Protein AF-A0A1Q7PKG9-F1 (afdb_monomer)

Mean predicted aligned error: 2.94 Å

Radius of gyration: 10.37 Å; Cα contacts (8 Å, |Δi|>4): 137; chains: 1; bounding box: 29×20×25 Å

Structure (mmCIF, N/CA/C/O backbone):
data_AF-A0A1Q7PKG9-F1
#
_entry.id   AF-A0A1Q7PKG9-F1
#
loop_
_atom_site.group_PDB
_atom_site.id
_atom_site.type_symbol
_atom_site.label_atom_id
_atom_site.label_alt_id
_atom_site.label_comp_id
_atom_site.label_asym_id
_atom_site.label_entity_id
_atom_site.label_seq_id
_atom_site.pdbx_PDB_ins_code
_atom_site.Cartn_x
_atom_site.Cartn_y
_atom_site.Cartn_z
_atom_site.occupancy
_atom_site.B_iso_or_equiv
_atom_site.auth_seq_id
_atom_site.auth_comp_id
_atom_site.auth_asym_id
_atom_site.auth_atom_id
_atom_site.pdbx_PDB_model_num
ATOM 1 N N . MET A 1 1 ? -10.576 -2.741 0.400 1.00 87.25 1 MET A N 1
ATOM 2 C CA . MET A 1 1 ? -9.642 -1.848 -0.334 1.00 87.25 1 MET A CA 1
ATOM 3 C C . MET A 1 1 ? -8.728 -2.776 -1.088 1.00 87.25 1 MET A C 1
ATOM 5 O O . MET A 1 1 ? -8.242 -3.698 -0.458 1.00 87.25 1 MET A O 1
ATOM 9 N N . ALA A 1 2 ? -8.480 -2.535 -2.370 1.00 94.44 2 ALA A N 1
ATOM 10 C CA . ALA A 1 2 ? -7.669 -3.442 -3.179 1.00 94.44 2 ALA A CA 1
ATOM 11 C C . ALA A 1 2 ? -6.420 -2.740 -3.712 1.00 94.44 2 ALA A C 1
ATOM 13 O O . ALA A 1 2 ? -6.480 -1.568 -4.079 1.00 94.44 2 ALA A O 1
ATOM 14 N N . VAL A 1 3 ? -5.305 -3.464 -3.799 1.00 95.50 3 VAL A N 1
ATOM 15 C CA . VAL A 1 3 ? -4.134 -3.049 -4.584 1.00 95.50 3 VAL A CA 1
ATOM 16 C C . VAL A 1 3 ? -4.243 -3.748 -5.934 1.00 95.50 3 VAL A C 1
ATOM 18 O O . VAL A 1 3 ? -4.203 -4.975 -5.991 1.00 95.50 3 VAL A O 1
ATOM 21 N N . THR A 1 4 ? -4.398 -2.986 -7.015 1.00 95.94 4 THR A N 1
ATOM 22 C CA . THR A 1 4 ? -4.618 -3.513 -8.376 1.00 95.94 4 THR A CA 1
ATOM 23 C C . THR A 1 4 ? -3.381 -3.412 -9.263 1.00 95.94 4 THR A C 1
ATOM 25 O O . THR A 1 4 ? -3.288 -4.106 -10.272 1.00 95.94 4 THR A O 1
ATOM 28 N N . GLY A 1 5 ? -2.390 -2.612 -8.868 1.00 95.81 5 GLY A N 1
ATOM 29 C CA . GLY A 1 5 ? -1.108 -2.528 -9.556 1.00 95.81 5 GLY A CA 1
ATOM 30 C C . GLY A 1 5 ? 0.003 -2.041 -8.639 1.00 95.81 5 GLY A C 1
ATOM 31 O O . GLY A 1 5 ? -0.231 -1.251 -7.731 1.00 95.81 5 GLY A O 1
ATOM 32 N N . ILE A 1 6 ? 1.225 -2.501 -8.891 1.00 95.88 6 ILE A N 1
ATOM 33 C CA . ILE A 1 6 ? 2.444 -1.937 -8.308 1.00 95.88 6 ILE A CA 1
ATOM 34 C C . ILE A 1 6 ? 3.422 -1.728 -9.455 1.00 95.88 6 ILE A C 1
ATOM 36 O O . ILE A 1 6 ? 3.698 -2.659 -10.211 1.00 95.88 6 ILE A O 1
ATOM 40 N N . VAL A 1 7 ? 3.930 -0.507 -9.589 1.00 92.88 7 VAL A N 1
ATOM 41 C CA . VAL A 1 7 ? 4.879 -0.129 -10.637 1.00 92.88 7 VAL A CA 1
ATOM 42 C C . VAL A 1 7 ? 6.104 0.475 -9.974 1.00 92.88 7 VAL A C 1
ATOM 44 O O . VAL A 1 7 ? 5.991 1.429 -9.210 1.00 92.88 7 VAL A O 1
ATOM 47 N N . GLY A 1 8 ? 7.285 -0.050 -10.285 1.00 82.50 8 GLY A N 1
ATOM 48 C CA . GLY A 1 8 ? 8.537 0.620 -9.953 1.00 82.50 8 GLY A CA 1
ATOM 49 C C . GLY A 1 8 ? 9.657 -0.294 -9.475 1.00 82.50 8 GLY A C 1
ATOM 50 O O . GLY A 1 8 ? 9.432 -1.379 -8.940 1.00 82.50 8 GLY A O 1
ATOM 51 N N . ASN A 1 9 ? 10.877 0.206 -9.680 1.00 72.81 9 ASN A N 1
ATOM 52 C CA . ASN A 1 9 ? 12.127 -0.374 -9.200 1.00 72.81 9 ASN A CA 1
ATOM 53 C C . ASN A 1 9 ? 12.666 0.481 -8.033 1.00 72.81 9 ASN A C 1
ATOM 55 O O . ASN A 1 9 ? 12.384 0.195 -6.876 1.00 72.81 9 ASN A O 1
ATOM 59 N N . SER A 1 10 ? 13.326 1.609 -8.324 1.00 74.38 10 SER A N 1
ATOM 60 C CA . SER A 1 10 ? 13.923 2.516 -7.323 1.00 74.38 10 SER A CA 1
ATOM 61 C C . SER A 1 10 ? 12.939 3.479 -6.639 1.00 74.38 10 SER A C 1
ATOM 63 O O . SER A 1 10 ? 13.202 3.931 -5.526 1.00 74.38 10 SER A O 1
ATOM 65 N N . LYS A 1 11 ? 11.800 3.785 -7.272 1.00 83.88 11 LYS A N 1
ATOM 66 C CA . LYS A 1 11 ? 10.644 4.443 -6.644 1.00 83.88 11 LYS A CA 1
ATOM 67 C C . LYS A 1 11 ? 9.390 3.676 -7.032 1.00 83.88 11 LYS A C 1
ATOM 69 O O . LYS A 1 11 ? 9.119 3.527 -8.221 1.00 83.88 11 LYS A O 1
ATOM 74 N N . ALA A 1 12 ? 8.671 3.169 -6.038 1.00 92.38 12 ALA A N 1
ATOM 75 C CA . ALA A 1 12 ? 7.464 2.388 -6.252 1.00 92.38 12 ALA A CA 1
ATOM 76 C C . ALA A 1 12 ? 6.213 3.265 -6.108 1.00 92.38 12 ALA A C 1
ATOM 78 O O . ALA A 1 12 ? 6.121 4.072 -5.181 1.00 92.38 12 ALA A O 1
ATOM 79 N N . VAL A 1 13 ? 5.260 3.067 -7.016 1.00 96.44 13 VAL A N 1
ATOM 80 C CA . VAL A 1 13 ? 3.882 3.562 -6.938 1.00 96.44 13 VAL A CA 1
ATOM 81 C C . VAL A 1 13 ? 2.925 2.375 -6.896 1.00 96.44 13 VAL A C 1
ATOM 83 O O . VAL A 1 13 ? 3.234 1.299 -7.420 1.00 96.44 13 VAL A O 1
ATOM 86 N N . ALA A 1 14 ? 1.758 2.564 -6.294 1.00 97.12 14 ALA A N 1
ATOM 87 C CA . ALA A 1 14 ? 0.697 1.567 -6.260 1.00 97.12 14 ALA A CA 1
ATOM 88 C C . ALA A 1 14 ? -0.588 2.150 -6.843 1.00 97.12 14 ALA A C 1
ATOM 90 O O . ALA A 1 14 ? -0.912 3.310 -6.607 1.00 97.12 14 ALA A O 1
ATOM 91 N N . VAL A 1 15 ? -1.318 1.330 -7.592 1.00 96.50 15 VAL A N 1
ATOM 92 C CA . VAL A 1 15 ? -2.686 1.605 -8.026 1.00 96.50 15 VAL A CA 1
ATOM 93 C C . VAL A 1 15 ? -3.608 0.911 -7.034 1.00 96.50 15 VAL A C 1
ATOM 95 O O . VAL A 1 15 ? -3.499 -0.303 -6.834 1.00 96.50 15 VAL A O 1
ATOM 98 N N . VAL A 1 16 ? -4.471 1.677 -6.376 1.00 95.81 16 VAL A N 1
ATOM 99 C CA . VAL A 1 16 ? -5.329 1.196 -5.289 1.00 95.81 16 VAL A CA 1
ATOM 100 C C . VAL A 1 16 ? -6.781 1.585 -5.527 1.00 95.81 16 VAL A C 1
ATOM 102 O O . VAL A 1 16 ? -7.062 2.642 -6.083 1.00 95.81 16 VAL A O 1
ATOM 105 N N . VAL A 1 17 ? -7.713 0.739 -5.089 1.00 95.06 17 VAL A N 1
ATOM 106 C CA . VAL A 1 17 ? -9.150 1.031 -5.091 1.00 95.06 17 VAL A CA 1
ATOM 107 C C . VAL A 1 17 ? -9.617 1.263 -3.658 1.00 95.06 17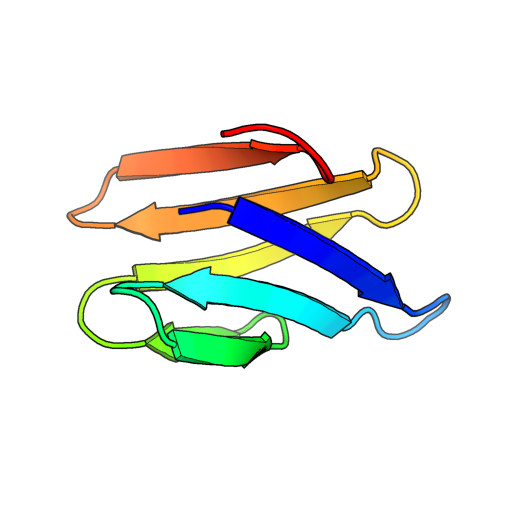 VAL A C 1
ATOM 109 O O . VAL A 1 17 ? -9.636 0.339 -2.834 1.00 95.06 17 VAL A O 1
ATOM 112 N N . ILE A 1 18 ? -10.012 2.503 -3.365 1.00 90.44 18 ILE A N 1
ATOM 113 C CA . ILE A 1 18 ? -10.469 2.968 -2.049 1.00 90.44 18 ILE A CA 1
ATOM 114 C C . IL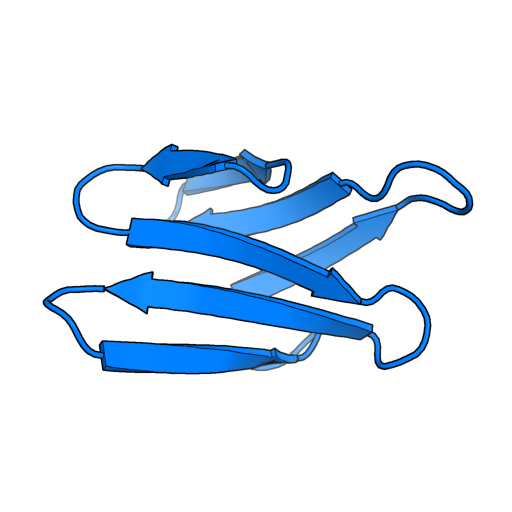E A 1 18 ? -11.834 3.632 -2.227 1.00 90.44 18 ILE A C 1
ATOM 116 O O . ILE A 1 18 ? -11.993 4.534 -3.044 1.00 90.44 18 ILE A O 1
ATOM 120 N N . GLY A 1 19 ? -12.848 3.166 -1.492 1.00 88.25 19 GLY A N 1
ATOM 121 C CA . GLY A 1 19 ? -14.205 3.722 -1.590 1.00 88.25 19 GLY A CA 1
ATOM 122 C C . GLY A 1 19 ? -14.794 3.687 -3.010 1.00 88.25 19 GLY A C 1
ATOM 123 O O . GLY A 1 19 ? -15.539 4.587 -3.385 1.00 88.25 19 GLY A O 1
ATOM 124 N N . GLY A 1 20 ? -14.412 2.696 -3.825 1.00 91.62 20 GLY A N 1
ATOM 125 C CA . GLY A 1 20 ? -14.836 2.570 -5.225 1.00 91.62 20 GLY A CA 1
ATOM 126 C C . GLY A 1 20 ? -14.109 3.488 -6.217 1.00 91.62 20 GLY A C 1
ATOM 127 O O . GLY A 1 20 ? -14.408 3.439 -7.407 1.00 91.62 20 GLY A O 1
ATOM 128 N N . ARG A 1 21 ? -13.148 4.304 -5.768 1.00 92.88 21 ARG A N 1
ATOM 129 C CA . ARG A 1 21 ? -12.314 5.154 -6.630 1.00 92.88 21 ARG A CA 1
ATOM 130 C C . ARG A 1 21 ? -10.927 4.557 -6.798 1.00 92.88 21 ARG A C 1
ATOM 132 O O . ARG A 1 21 ? -10.384 3.984 -5.857 1.00 92.88 21 ARG A O 1
ATOM 139 N N . THR A 1 22 ? -10.379 4.690 -8.002 1.00 95.06 22 THR A N 1
ATOM 140 C CA . THR A 1 22 ? -8.999 4.294 -8.298 1.00 95.06 22 THR A CA 1
ATOM 141 C C . THR A 1 22 ? -8.071 5.469 -8.031 1.00 95.06 22 THR A C 1
ATOM 143 O O . THR A 1 22 ? -8.288 6.547 -8.574 1.00 95.06 22 THR A O 1
ATOM 146 N N . GLU A 1 23 ? -7.033 5.236 -7.237 1.00 95.81 23 GLU A N 1
ATOM 147 C CA . GLU A 1 23 ? -6.014 6.212 -6.856 1.00 95.81 23 GLU A CA 1
ATOM 148 C C . GLU A 1 23 ? -4.621 5.661 -7.194 1.00 95.81 23 GLU A C 1
ATOM 150 O O . GLU A 1 23 ? -4.384 4.451 -7.121 1.00 95.81 23 GLU A O 1
ATOM 155 N N . ILE A 1 24 ? -3.686 6.544 -7.549 1.00 96.12 24 ILE A N 1
ATOM 156 C CA . ILE A 1 24 ? -2.266 6.205 -7.710 1.00 96.12 24 ILE A CA 1
ATOM 157 C C . ILE A 1 24 ? -1.510 6.848 -6.556 1.00 96.12 24 ILE A C 1
ATOM 159 O O . ILE A 1 24 ? -1.585 8.059 -6.375 1.00 96.12 24 ILE A O 1
ATOM 163 N N . VAL A 1 25 ? -0.785 6.037 -5.790 1.00 96.75 25 VAL A N 1
ATOM 164 C CA . VAL A 1 25 ? -0.201 6.454 -4.512 1.00 96.75 25 VAL A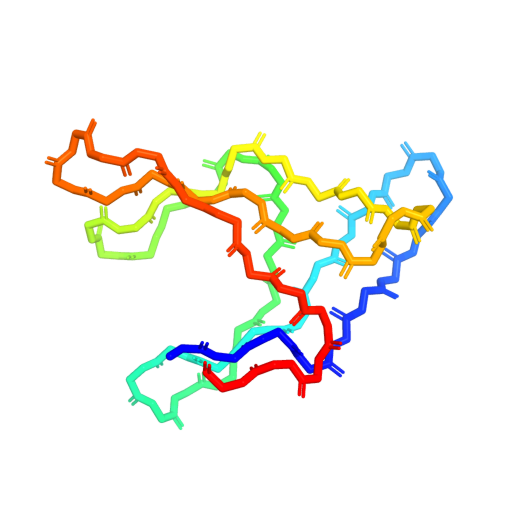 CA 1
ATOM 165 C C . VAL A 1 25 ? 1.278 6.114 -4.396 1.00 96.75 25 VAL A C 1
ATOM 167 O O . VAL A 1 25 ? 1.779 5.158 -4.994 1.00 96.75 25 VAL A O 1
ATOM 170 N N . THR A 1 26 ? 1.962 6.882 -3.561 1.00 96.94 26 THR A N 1
ATOM 171 C CA . THR A 1 26 ? 3.365 6.766 -3.168 1.00 96.94 26 THR A CA 1
ATOM 172 C C . THR A 1 26 ? 3.495 6.684 -1.641 1.00 96.94 26 THR A C 1
ATOM 174 O O . THR A 1 26 ? 2.579 7.076 -0.914 1.00 96.94 26 THR A O 1
AT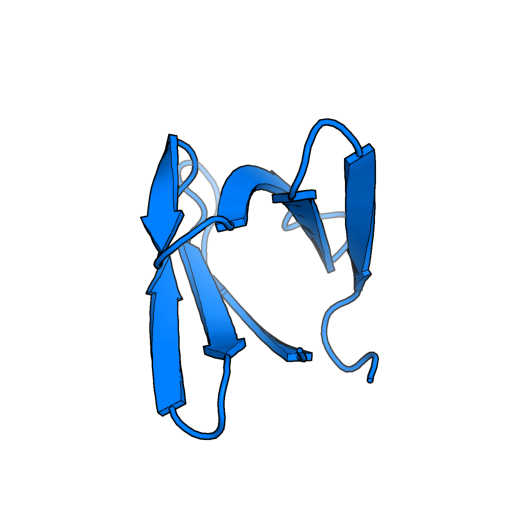OM 177 N N . PRO A 1 27 ? 4.618 6.169 -1.100 1.00 96.38 27 PRO A N 1
ATOM 178 C CA . PRO A 1 27 ? 4.853 6.193 0.341 1.00 96.38 27 PRO A CA 1
ATOM 179 C C . PRO A 1 27 ? 4.820 7.625 0.890 1.00 96.38 27 PRO A C 1
ATOM 181 O O . PRO A 1 27 ? 5.545 8.494 0.413 1.00 96.38 27 PRO A O 1
ATOM 184 N N . GLY A 1 28 ? 4.010 7.845 1.925 1.00 97.00 28 GLY A N 1
ATOM 185 C CA . GLY A 1 28 ? 3.768 9.152 2.536 1.00 97.00 28 GLY A CA 1
ATOM 186 C C . GLY A 1 28 ? 2.394 9.742 2.221 1.00 97.00 28 GLY A C 1
ATOM 187 O O . GLY A 1 28 ? 1.901 10.528 3.035 1.00 97.00 28 GLY A O 1
ATOM 188 N N . ASP A 1 29 ? 1.759 9.319 1.122 1.00 97.38 29 ASP A N 1
ATOM 189 C CA . ASP A 1 29 ? 0.438 9.811 0.730 1.00 97.38 29 ASP A CA 1
ATOM 190 C C . ASP A 1 29 ? -0.622 9.488 1.784 1.00 97.38 29 ASP A C 1
ATOM 192 O O . ASP A 1 29 ? -0.589 8.441 2.446 1.00 97.38 29 ASP A O 1
ATOM 196 N N . GLN A 1 30 ? -1.575 10.408 1.929 1.00 96.56 30 GLN A N 1
ATOM 197 C CA . GLN A 1 30 ? -2.708 10.282 2.833 1.00 96.56 30 GLN A CA 1
ATOM 198 C C . GLN A 1 30 ? -4.020 10.476 2.071 1.00 96.56 30 GLN A C 1
ATOM 200 O O . GLN A 1 30 ? -4.216 11.487 1.402 1.00 96.56 30 GLN A O 1
ATOM 205 N N . ILE A 1 31 ? -4.924 9.507 2.208 1.00 93.31 31 ILE A N 1
ATOM 206 C CA . ILE A 1 31 ? -6.245 9.474 1.577 1.00 93.31 31 ILE A CA 1
ATOM 207 C C . ILE A 1 31 ? -7.270 9.283 2.690 1.00 93.31 31 ILE A C 1
ATOM 209 O O . ILE A 1 31 ? -7.437 8.187 3.220 1.00 93.31 31 ILE A O 1
ATOM 213 N N . GLY A 1 32 ? -7.930 10.372 3.085 1.00 91.81 32 GLY A N 1
ATOM 214 C CA . GLY A 1 32 ? -8.778 10.369 4.276 1.00 91.81 32 GLY A CA 1
ATOM 215 C C . GLY A 1 32 ? -7.973 10.029 5.536 1.00 91.81 32 GLY A C 1
ATOM 216 O O . GLY A 1 32 ? -7.014 10.724 5.884 1.00 91.81 32 GLY A O 1
ATOM 217 N N . ASP A 1 33 ? -8.365 8.957 6.222 1.00 93.38 33 ASP A N 1
ATOM 218 C CA . ASP A 1 33 ? -7.715 8.422 7.425 1.00 93.38 33 ASP A CA 1
ATOM 219 C C . ASP A 1 33 ? -6.628 7.371 7.128 1.00 93.38 33 ASP A C 1
ATOM 221 O O . ASP A 1 33 ? -5.965 6.883 8.047 1.00 93.38 33 ASP A O 1
ATOM 225 N N . LEU A 1 34 ? -6.436 7.029 5.853 1.00 95.69 34 LEU A N 1
ATOM 226 C CA . LEU A 1 34 ? -5.486 6.031 5.391 1.00 95.69 34 LEU A CA 1
ATOM 227 C C . LEU A 1 34 ? -4.169 6.695 4.978 1.00 95.69 34 LEU A C 1
ATOM 229 O O . LEU A 1 34 ? -4.157 7.600 4.147 1.00 95.69 34 LEU A O 1
ATOM 233 N N . ARG A 1 35 ? -3.043 6.214 5.506 1.00 97.88 35 ARG A N 1
ATOM 234 C CA . ARG A 1 35 ? -1.695 6.633 5.096 1.00 97.88 35 ARG A CA 1
ATOM 235 C C . ARG A 1 35 ? -0.922 5.473 4.489 1.00 97.88 35 ARG A C 1
ATOM 237 O O . ARG A 1 35 ? -0.854 4.395 5.079 1.00 97.88 35 ARG A O 1
ATOM 244 N N . VAL A 1 36 ? -0.265 5.716 3.361 1.00 97.62 36 VAL A N 1
ATOM 245 C CA . VAL A 1 36 ? 0.644 4.755 2.727 1.00 97.62 36 VAL A CA 1
ATOM 246 C C . VAL A 1 36 ? 1.994 4.809 3.433 1.00 97.62 36 VAL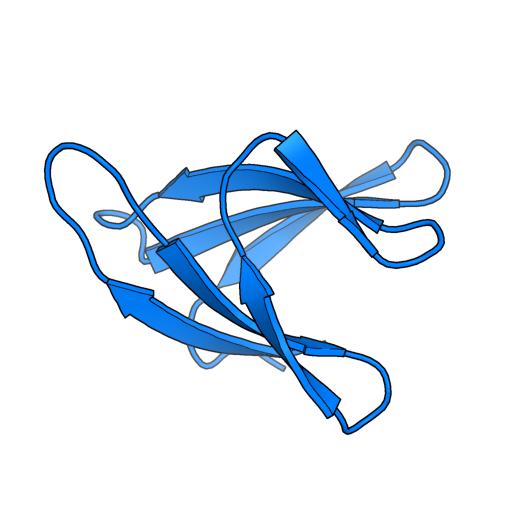 A C 1
ATOM 248 O O . VAL A 1 36 ? 2.668 5.837 3.425 1.00 97.62 36 VAL A O 1
ATOM 251 N N . LEU A 1 37 ? 2.408 3.710 4.060 1.00 97.69 37 LEU A N 1
ATOM 252 C CA . LEU A 1 37 ? 3.689 3.641 4.768 1.00 97.69 37 LEU A CA 1
ATOM 253 C C . LEU A 1 37 ? 4.810 3.091 3.889 1.00 97.69 37 LEU A C 1
ATOM 255 O O . LEU A 1 37 ? 5.943 3.565 3.960 1.00 97.69 37 LEU A O 1
ATOM 259 N N . ARG A 1 38 ? 4.510 2.065 3.091 1.00 96.50 38 ARG A N 1
ATOM 260 C CA . ARG A 1 38 ? 5.495 1.354 2.271 1.00 96.50 38 ARG A CA 1
ATOM 261 C C 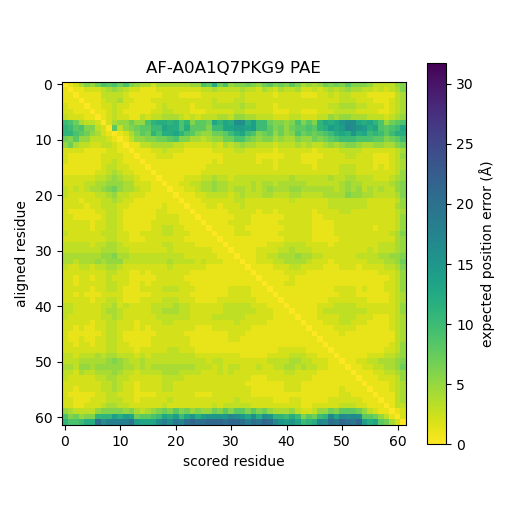. ARG A 1 38 ? 4.811 0.701 1.079 1.00 96.50 38 ARG A C 1
ATOM 263 O O . ARG A 1 38 ? 3.712 0.177 1.212 1.00 96.50 38 ARG A O 1
ATOM 270 N N . ILE A 1 39 ? 5.509 0.676 -0.050 1.00 97.19 39 ILE A N 1
ATOM 271 C CA . ILE A 1 39 ? 5.164 -0.136 -1.217 1.00 97.19 39 ILE A CA 1
ATOM 272 C C . ILE A 1 39 ? 6.349 -1.070 -1.460 1.00 97.19 39 ILE A C 1
ATOM 274 O O . ILE A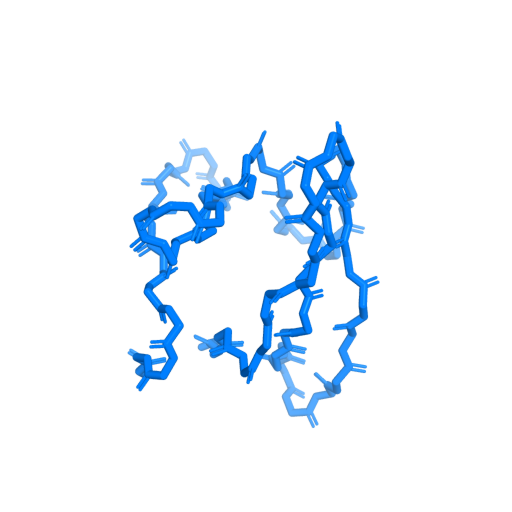 1 39 ? 7.466 -0.605 -1.679 1.00 97.19 39 ILE A O 1
ATOM 278 N N . ASP A 1 40 ? 6.120 -2.376 -1.362 1.00 94.81 40 ASP A N 1
ATOM 279 C CA . ASP A 1 40 ? 7.124 -3.415 -1.579 1.00 94.81 40 ASP A CA 1
ATOM 280 C C . ASP A 1 40 ? 6.817 -4.136 -2.896 1.00 94.81 40 ASP A C 1
ATOM 282 O O . ASP A 1 40 ? 5.919 -4.976 -2.972 1.00 94.81 40 ASP A O 1
ATOM 286 N N . SER A 1 41 ? 7.535 -3.779 -3.964 1.00 92.56 41 SER A N 1
ATOM 287 C CA . SER A 1 41 ? 7.320 -4.359 -5.296 1.00 92.56 41 SER A CA 1
ATOM 288 C C . SER A 1 41 ? 7.771 -5.816 -5.389 1.00 92.56 41 SER A C 1
ATOM 290 O O . SER A 1 41 ? 7.172 -6.584 -6.140 1.00 92.56 41 SER A O 1
ATOM 292 N N . THR A 1 42 ? 8.755 -6.226 -4.585 1.00 91.81 42 THR A N 1
ATOM 293 C CA . THR A 1 42 ? 9.246 -7.609 -4.534 1.00 91.81 42 THR A CA 1
ATOM 294 C C . THR A 1 42 ? 8.217 -8.534 -3.897 1.00 91.81 42 THR A C 1
ATOM 296 O O . THR A 1 42 ? 7.888 -9.580 -4.452 1.00 91.81 42 THR A O 1
ATOM 299 N N . ARG A 1 43 ? 7.675 -8.146 -2.737 1.00 93.69 43 ARG A N 1
ATOM 300 C CA . ARG A 1 43 ? 6.622 -8.908 -2.044 1.00 93.69 43 ARG A CA 1
ATOM 301 C C . ARG A 1 43 ? 5.233 -8.658 -2.615 1.00 93.69 43 ARG A C 1
ATOM 303 O O . ARG A 1 43 ? 4.298 -9.364 -2.256 1.00 93.69 43 ARG A O 1
ATOM 310 N N . ARG A 1 44 ? 5.112 -7.676 -3.511 1.00 94.31 44 ARG A N 1
ATOM 311 C CA . ARG A 1 44 ? 3.860 -7.224 -4.120 1.00 94.31 44 ARG A CA 1
ATOM 312 C C . ARG A 1 44 ? 2.829 -6.836 -3.053 1.00 94.31 44 ARG A C 1
ATOM 314 O O . ARG A 1 44 ? 1.664 -7.209 -3.153 1.00 94.31 44 ARG A O 1
ATOM 321 N N . THR A 1 45 ? 3.260 -6.095 -2.033 1.00 96.50 45 THR A N 1
ATOM 322 C CA . THR A 1 45 ? 2.419 -5.647 -0.912 1.00 96.50 45 THR A CA 1
ATOM 323 C C . THR A 1 45 ? 2.501 -4.138 -0.706 1.00 96.50 45 THR A C 1
ATOM 325 O O . THR A 1 45 ? 3.531 -3.506 -0.954 1.00 96.50 45 THR A O 1
ATOM 328 N N . VAL A 1 46 ? 1.410 -3.551 -0.216 1.00 97.31 46 VAL A N 1
ATOM 329 C CA . VAL A 1 46 ? 1.358 -2.162 0.253 1.00 97.31 46 VAL A CA 1
ATOM 330 C C . VAL A 1 46 ? 0.995 -2.162 1.732 1.00 97.31 46 VAL A C 1
ATOM 332 O O . VAL A 1 46 ? -0.004 -2.763 2.126 1.00 97.31 46 VAL A O 1
ATOM 335 N N . 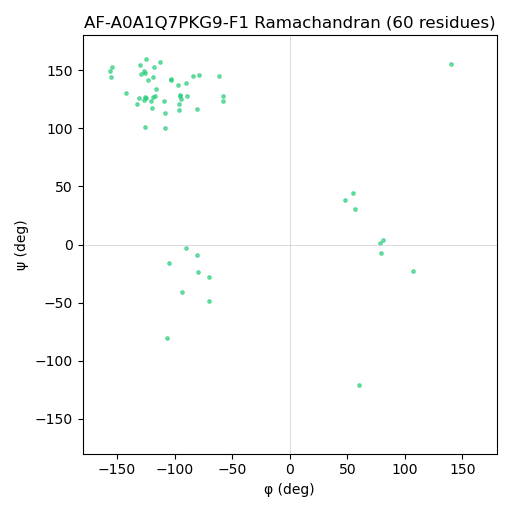THR A 1 47 ? 1.805 -1.491 2.547 1.00 97.75 47 THR A N 1
ATOM 336 C CA . THR A 1 47 ? 1.550 -1.317 3.978 1.00 97.75 47 THR A CA 1
ATOM 337 C C . THR A 1 47 ? 0.830 0.002 4.205 1.00 97.75 47 THR A C 1
ATOM 339 O O . THR A 1 47 ? 1.344 1.070 3.853 1.00 97.75 47 THR A O 1
ATOM 342 N N . PHE A 1 48 ? -0.318 -0.065 4.868 1.00 97.56 48 PHE A N 1
ATOM 343 C CA . PHE A 1 48 ? -1.123 1.090 5.236 1.00 97.56 48 PHE A CA 1
ATOM 344 C C . PHE A 1 48 ? -1.156 1.294 6.750 1.00 97.56 48 PHE A C 1
ATOM 346 O O . PHE A 1 48 ? -0.956 0.366 7.536 1.00 97.56 48 PHE A O 1
ATOM 353 N N . LEU A 1 49 ? -1.429 2.530 7.154 1.00 98.31 49 LEU A N 1
ATOM 354 C CA . LEU A 1 49 ? -1.824 2.910 8.504 1.00 98.31 49 LEU A CA 1
ATOM 355 C C . LEU A 1 49 ? -3.232 3.495 8.446 1.00 98.31 49 LEU A C 1
ATOM 357 O O . LEU A 1 49 ? -3.459 4.438 7.694 1.00 98.31 49 LEU A O 1
ATOM 361 N N . GLN A 1 50 ? -4.142 2.981 9.268 1.00 96.44 50 GLN A N 1
ATOM 362 C CA . GLN A 1 50 ? -5.492 3.521 9.418 1.00 96.44 50 GLN A CA 1
ATOM 363 C C . GLN A 1 50 ? -5.910 3.428 10.884 1.00 96.44 50 GLN A C 1
ATOM 365 O O . GLN A 1 50 ? -5.738 2.378 11.502 1.00 96.44 50 GLN A O 1
ATOM 370 N N . ALA A 1 51 ? -6.410 4.525 11.460 1.00 94.31 51 ALA A N 1
ATOM 371 C CA . ALA A 1 51 ? -6.828 4.589 12.868 1.00 94.31 51 ALA A CA 1
ATOM 372 C C . ALA A 1 51 ? -5.785 4.012 13.861 1.00 94.31 51 ALA A C 1
ATOM 374 O O . ALA A 1 51 ? -6.119 3.309 14.811 1.00 94.31 51 ALA A O 1
ATOM 375 N N . GLY A 1 52 ? -4.493 4.255 13.608 1.00 96.06 52 GLY A N 1
ATOM 376 C CA . GLY A 1 52 ? -3.387 3.743 14.431 1.00 96.06 52 GLY A CA 1
ATOM 377 C C . GLY A 1 52 ? -3.005 2.276 14.183 1.00 96.06 52 GLY A C 1
ATOM 378 O O . GLY A 1 52 ? -1.975 1.828 14.687 1.00 96.06 52 GLY A O 1
ATOM 379 N N . ARG A 1 53 ? -3.763 1.531 13.368 1.00 97.56 53 ARG A N 1
ATOM 380 C CA . ARG A 1 53 ? -3.466 0.138 13.016 1.00 97.56 53 ARG A CA 1
ATOM 381 C C . ARG A 1 53 ? -2.698 0.048 11.704 1.00 97.56 53 ARG A C 1
ATOM 383 O O . ARG A 1 53 ? -3.122 0.595 10.688 1.00 97.56 53 ARG A O 1
ATOM 390 N N . ARG A 1 54 ? -1.583 -0.685 11.720 1.00 98.00 54 ARG A N 1
ATOM 391 C CA . ARG A 1 54 ? -0.832 -1.043 10.509 1.00 98.00 54 ARG A CA 1
ATOM 392 C C . ARG A 1 54 ? -1.335 -2.363 9.941 1.00 98.00 54 ARG A C 1
ATOM 394 O O . ARG A 1 54 ? -1.598 -3.286 10.709 1.00 98.00 54 ARG A O 1
ATOM 401 N N . PHE A 1 55 ? -1.454 -2.448 8.623 1.00 97.25 55 PHE A N 1
ATOM 402 C CA . PHE A 1 55 ? -1.823 -3.680 7.929 1.00 97.25 55 PHE A CA 1
ATOM 403 C C . PHE A 1 55 ? -1.285 -3.684 6.498 1.00 97.25 55 PHE A C 1
ATOM 405 O O . PHE A 1 55 ? -1.100 -2.627 5.891 1.00 97.25 55 PHE A O 1
ATOM 412 N N . ASP A 1 56 ? -1.050 -4.883 5.977 1.00 96.94 56 ASP A N 1
ATOM 413 C CA . ASP A 1 56 ? -0.560 -5.098 4.621 1.00 96.94 56 ASP A CA 1
ATOM 414 C C . ASP A 1 56 ? -1.704 -5.548 3.714 1.00 96.94 56 ASP A C 1
ATOM 416 O O . ASP A 1 56 ? -2.546 -6.352 4.114 1.00 96.94 56 ASP A O 1
ATOM 420 N N . VAL A 1 57 ? -1.705 -5.055 2.478 1.00 96.94 57 VAL A N 1
ATOM 421 C CA . VAL A 1 57 ? -2.586 -5.529 1.407 1.00 96.94 57 VAL A CA 1
ATOM 422 C C . VAL A 1 57 ? -1.720 -6.041 0.268 1.00 96.94 57 VAL A C 1
ATOM 424 O O . VAL A 1 57 ? -0.860 -5.321 -0.247 1.00 96.94 57 VAL A O 1
ATOM 427 N N . ALA A 1 58 ? -1.929 -7.297 -0.113 1.00 96.56 58 ALA A N 1
ATOM 428 C CA . ALA A 1 58 ? -1.258 -7.898 -1.255 1.00 96.56 58 ALA A CA 1
ATOM 429 C C . ALA A 1 58 ? -1.913 -7.452 -2.568 1.00 96.56 58 ALA A C 1
ATOM 431 O O . ALA A 1 58 ? -3.127 -7.270 -2.648 1.00 96.56 58 ALA A O 1
ATOM 432 N N . LEU A 1 59 ? -1.105 -7.306 -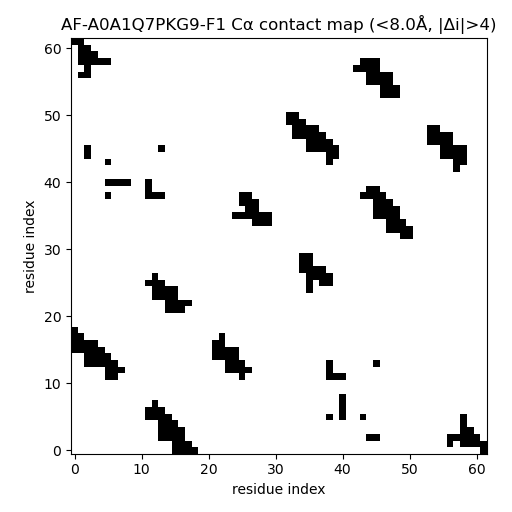3.615 1.00 95.62 59 LEU A N 1
ATOM 433 C CA . LEU A 1 59 ? -1.581 -7.077 -4.974 1.00 95.62 59 LEU A CA 1
ATOM 434 C C . LEU A 1 59 ? -2.510 -8.219 -5.400 1.00 95.62 59 LEU A C 1
ATOM 436 O O . LEU A 1 59 ? -2.107 -9.382 -5.404 1.00 95.62 59 LEU A O 1
ATOM 440 N N . GLY A 1 60 ? -3.734 -7.863 -5.789 1.00 87.69 60 GLY A N 1
ATOM 441 C CA . GLY A 1 60 ? -4.786 -8.808 -6.162 1.00 87.69 60 GLY A CA 1
ATOM 442 C C . GLY A 1 60 ? -5.546 -9.426 -4.983 1.00 87.69 60 GLY A C 1
ATOM 443 O O . GLY A 1 60 ? -6.385 -10.286 -5.225 1.00 87.69 60 GLY A O 1
ATOM 444 N N . GLY A 1 61 ? -5.268 -9.021 -3.739 1.00 72.06 61 GLY A N 1
ATOM 445 C CA . GLY A 1 61 ? -6.091 -9.364 -2.574 1.00 72.06 61 GLY A CA 1
ATOM 446 C C . GLY A 1 61 ? -7.275 -8.405 -2.406 1.00 72.06 61 GLY A C 1
ATOM 447 O O . GLY A 1 61 ? -7.144 -7.213 -2.706 1.00 72.06 61 GLY A O 1
ATOM 448 N N . GLU A 1 62 ? -8.409 -8.931 -1.932 1.00 57.06 62 GLU A N 1
ATOM 449 C CA . GLU A 1 62 ? -9.589 -8.153 -1.504 1.00 57.06 62 GLU A CA 1
ATOM 450 C C . GLU A 1 62 ? -9.520 -7.729 -0.029 1.00 57.06 62 GLU A C 1
ATOM 452 O O . GLU A 1 62 ? -9.048 -8.542 0.801 1.00 57.06 62 GLU A O 1
#

pLDDT: mean 93.13, std 7.32, range [57.06, 98.31]

Solvent-accessible surface area (backbone atoms only — not comparable to full-atom values): 3581 Å² total; per-residue (Å²): 104,31,30,79,42,73,51,57,83,96,65,49,37,35,33,32,35,54,96,90,41,81,47,80,45,43,64,70,43,69,60,90,70,38,31,34,70,40,64,39,66,88,81,37,31,38,34,36,35,42,91,89,43,73,51,77,43,41,60,78,41,116

Foldseek 3Di:
DAFADWDDDPFIWTFDQDPNDTDIDGQQDDDPQKHFHDQDVPQQWTWIAGPNDIDIHHHVHD

Secondary structure (DSSP, 8-state):
-EEEEEE-SSS-EEEEEETTEEEEE-TT-EETTEEEEEEETTTTEEEEEETTEEEEEEBT--

Sequence (62 aa):
MAVTGIVGNSKAVAVVVIGGRTEIVTPGDQIGDLRVLRIDSTRRTVTFLQAGRRFDVALGGE

Nearest PDB structures (foldseek):
  3oss-assembly1_C  TM=8.536E-01  e=4.441E-03  Escherichia coli ETEC H10407
  6hcg-assembly1_e  TM=7.733E-01  e=1.015E-01  Klebsiella pneumoniae
  2y4y-assembly1_A-2  TM=5.556E-01  e=3.589E-01  Pseudomonas aeruginosa PAO1
  8jx8-assembly1_B  TM=4.678E-01  e=9.400E-01  Rattus norvegicus
  3zq5-assembly1_A-2  TM=3.169E-01  e=5.715E+00  Synechocystis sp. PCC 6803